Protein AF-A0A964RT82-F1 (afdb_monomer_lite)

Foldseek 3Di:
DADDPVLLVVLLVLLLVVLCVVVVHDSVVSNVLQVPDPLVVCCNVCPPVSVVDDSVVSNVVSCVRVPVDDDPDDDDPPDPDDPDDDDD

Sequence (88 aa):
MYANKVLLQSLYKKIIIEFSRATGKGLEESMDYFYNSTTYDLISNGIGDMHCRGVKYLTDELLLEYGIIEQIGYPTRKGVASQSQALD

Radius of gyration: 15.89 Å; chains: 1; bounding box: 54×30×31 Å

Structure (mmCIF, N/CA/C/O backbone):
data_AF-A0A964RT82-F1
#
_entry.id   AF-A0A964RT82-F1
#
loop_
_atom_site.group_PDB
_atom_site.id
_atom_site.type_symbol
_atom_site.label_atom_id
_atom_site.label_alt_id
_atom_site.label_comp_id
_atom_site.label_asym_id
_atom_site.label_entity_id
_atom_site.label_seq_id
_atom_site.pdbx_PDB_ins_code
_atom_site.Cartn_x
_atom_site.Cartn_y
_atom_site.Cartn_z
_atom_site.occupancy
_atom_site.B_iso_or_equiv
_atom_site.auth_seq_id
_atom_site.auth_comp_id
_atom_site.auth_asym_id
_atom_site.auth_atom_id
_atom_site.pdbx_PDB_model_num
ATOM 1 N N . MET A 1 1 ? 11.481 -3.272 -13.799 1.00 60.53 1 MET A N 1
ATOM 2 C CA . MET A 1 1 ? 12.600 -4.044 -13.194 1.00 60.53 1 MET A CA 1
ATOM 3 C C . MET A 1 1 ? 12.046 -4.900 -12.057 1.00 60.53 1 MET A C 1
ATOM 5 O O . MET A 1 1 ? 11.029 -4.514 -11.498 1.00 60.53 1 MET A O 1
ATOM 9 N N . TYR A 1 2 ? 12.656 -6.042 -11.714 1.00 67.31 2 TYR A N 1
ATOM 10 C CA . TYR A 1 2 ? 12.198 -6.853 -10.572 1.00 67.31 2 TYR A CA 1
ATOM 11 C C . TYR A 1 2 ? 12.951 -6.464 -9.298 1.00 67.31 2 TYR A C 1
ATOM 13 O O . TYR A 1 2 ? 14.179 -6.533 -9.254 1.00 67.31 2 TYR A O 1
ATOM 21 N N . ALA A 1 3 ? 12.217 -6.066 -8.259 1.00 78.62 3 ALA A N 1
ATOM 22 C CA . ALA A 1 3 ? 12.798 -5.746 -6.963 1.00 78.62 3 ALA A CA 1
ATOM 23 C C . ALA A 1 3 ? 13.194 -7.014 -6.190 1.00 78.62 3 ALA A C 1
ATOM 25 O O . ALA A 1 3 ? 12.557 -8.065 -6.287 1.00 78.62 3 ALA A O 1
ATOM 26 N N . ASN A 1 4 ? 14.249 -6.909 -5.380 1.00 89.19 4 ASN A N 1
ATOM 27 C CA . ASN A 1 4 ? 14.663 -7.989 -4.490 1.00 89.19 4 ASN A CA 1
ATOM 28 C C . ASN A 1 4 ? 13.530 -8.316 -3.498 1.00 89.19 4 ASN A C 1
ATOM 30 O O . ASN A 1 4 ? 13.023 -7.425 -2.813 1.00 89.19 4 ASN A O 1
ATOM 34 N N . LYS A 1 5 ? 13.170 -9.601 -3.382 1.00 88.88 5 LYS A N 1
ATOM 35 C CA . LYS A 1 5 ? 12.052 -10.060 -2.542 1.00 88.88 5 LYS A CA 1
ATOM 36 C C . LYS A 1 5 ? 12.174 -9.617 -1.080 1.00 88.88 5 LYS A C 1
ATOM 38 O O . LYS A 1 5 ? 11.176 -9.225 -0.494 1.00 88.88 5 LYS A O 1
ATOM 43 N N . VAL A 1 6 ? 13.375 -9.617 -0.498 1.00 93.50 6 VAL A N 1
ATOM 44 C CA . VAL A 1 6 ? 13.596 -9.176 0.894 1.00 93.50 6 VAL A CA 1
ATOM 45 C C . VAL A 1 6 ? 13.325 -7.677 1.047 1.00 93.50 6 VAL A C 1
ATOM 47 O O . VAL A 1 6 ? 12.722 -7.248 2.031 1.00 93.50 6 VAL A O 1
ATOM 50 N N . LEU A 1 7 ? 13.724 -6.878 0.054 1.00 93.19 7 LEU A N 1
ATOM 51 C CA . LEU A 1 7 ? 13.471 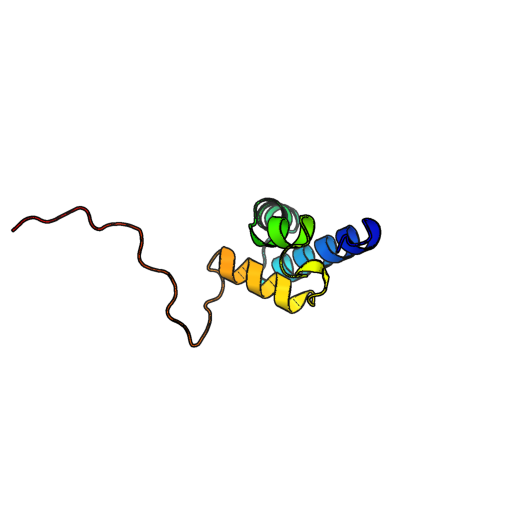-5.437 0.051 1.00 93.19 7 LEU A CA 1
ATOM 52 C C . LEU A 1 7 ? 11.978 -5.133 -0.112 1.00 93.19 7 LEU A C 1
ATOM 54 O O . LEU A 1 7 ? 11.468 -4.272 0.601 1.00 93.19 7 LEU A O 1
ATOM 58 N N . LEU A 1 8 ? 11.271 -5.882 -0.964 1.00 94.50 8 LEU A N 1
ATOM 59 C CA . LEU A 1 8 ? 9.817 -5.773 -1.113 1.00 94.50 8 LEU A CA 1
ATOM 60 C C . LEU A 1 8 ? 9.082 -6.086 0.192 1.00 94.50 8 LEU A C 1
ATOM 62 O O . LEU A 1 8 ? 8.245 -5.301 0.615 1.00 94.50 8 LEU A O 1
ATOM 66 N N . GLN A 1 9 ? 9.439 -7.170 0.883 1.00 95.75 9 GLN A N 1
ATOM 67 C CA . GLN A 1 9 ? 8.799 -7.506 2.162 1.00 95.75 9 GLN A CA 1
ATOM 68 C C . GLN A 1 9 ? 9.037 -6.425 3.231 1.00 95.75 9 GLN A C 1
ATOM 70 O O . GLN A 1 9 ? 8.131 -6.070 3.986 1.00 95.75 9 GLN A O 1
ATOM 75 N N . SER A 1 10 ? 10.243 -5.845 3.269 1.00 96.44 10 SER A N 1
ATOM 76 C CA . SER A 1 10 ? 10.551 -4.708 4.147 1.00 96.44 10 SER A CA 1
ATOM 77 C C . SER A 1 10 ? 9.732 -3.463 3.789 1.00 96.44 10 SER A C 1
ATOM 79 O O . SER A 1 10 ? 9.250 -2.764 4.681 1.00 96.44 10 SER A O 1
ATOM 81 N N . LEU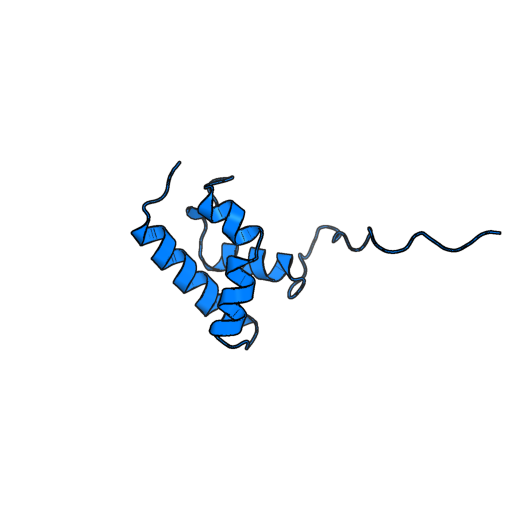 A 1 11 ? 9.540 -3.197 2.495 1.00 97.19 11 LEU A N 1
ATOM 82 C CA . LEU A 1 11 ? 8.710 -2.102 2.001 1.00 97.19 11 LEU A CA 1
ATOM 83 C C . LEU A 1 11 ? 7.240 -2.292 2.400 1.00 97.19 11 LEU A C 1
ATOM 85 O O . LEU A 1 11 ? 6.662 -1.387 2.996 1.00 97.19 11 LEU A O 1
ATOM 89 N N . TYR A 1 12 ? 6.670 -3.474 2.157 1.00 98.00 12 TYR A N 1
ATOM 90 C CA . TYR A 1 12 ? 5.283 -3.812 2.502 1.00 98.00 12 TYR A CA 1
ATOM 91 C C . TYR A 1 12 ? 5.011 -3.609 3.987 1.00 98.00 12 TYR A C 1
ATOM 93 O O . TYR A 1 12 ? 4.085 -2.891 4.361 1.00 98.00 12 TYR A O 1
ATOM 101 N N . LYS A 1 13 ? 5.892 -4.143 4.843 1.00 98.31 13 LYS A N 1
ATOM 102 C CA . LYS A 1 13 ? 5.813 -3.947 6.293 1.00 98.31 13 LYS A CA 1
ATOM 103 C C . LYS A 1 13 ? 5.737 -2.464 6.664 1.00 98.31 13 LYS A C 1
ATOM 105 O O . LYS A 1 13 ? 4.950 -2.089 7.528 1.00 98.31 13 LYS A O 1
ATOM 110 N N . LYS A 1 14 ? 6.571 -1.622 6.047 1.00 98.56 14 LYS A N 1
ATOM 111 C CA . LYS A 1 14 ? 6.600 -0.183 6.344 1.00 98.56 14 LYS A CA 1
ATOM 112 C C . LYS A 1 14 ? 5.316 0.512 5.896 1.00 98.56 14 LYS A C 1
ATOM 114 O O . LYS A 1 14 ? 4.795 1.309 6.664 1.00 98.56 14 LYS A O 1
ATOM 119 N N . ILE A 1 15 ? 4.791 0.181 4.715 1.00 98.62 15 ILE A N 1
ATOM 120 C CA . ILE A 1 15 ? 3.532 0.750 4.208 1.00 98.62 15 ILE A CA 1
ATOM 121 C C . ILE A 1 15 ? 2.372 0.405 5.146 1.00 98.62 15 ILE A C 1
ATOM 123 O O . ILE A 1 15 ? 1.636 1.303 5.538 1.00 98.62 15 ILE A O 1
ATOM 127 N N . ILE A 1 16 ? 2.254 -0.862 5.560 1.00 98.75 16 ILE A N 1
ATOM 128 C CA . ILE A 1 16 ? 1.194 -1.335 6.466 1.00 98.75 16 ILE A CA 1
ATOM 129 C C . ILE A 1 16 ? 1.257 -0.612 7.819 1.00 98.75 16 ILE A C 1
ATOM 131 O O . ILE A 1 16 ? 0.234 -0.160 8.329 1.00 98.75 16 ILE A O 1
ATOM 135 N N . ILE A 1 17 ?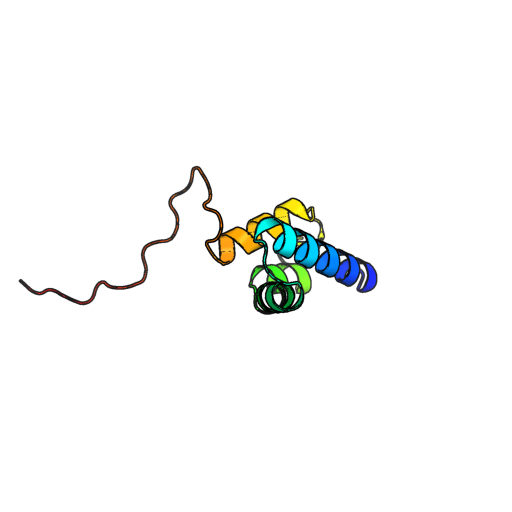 2.455 -0.472 8.399 1.00 98.69 17 ILE A N 1
ATOM 136 C CA . ILE A 1 17 ? 2.640 0.234 9.677 1.00 98.69 17 ILE A CA 1
ATOM 137 C C . ILE A 1 17 ? 2.268 1.714 9.545 1.00 98.69 17 ILE A C 1
ATOM 139 O O . ILE A 1 17 ? 1.577 2.246 10.412 1.00 98.69 17 ILE A O 1
ATOM 143 N N . GLU A 1 18 ? 2.715 2.387 8.484 1.00 98.56 18 GLU A N 1
ATOM 144 C CA . GLU A 1 18 ? 2.392 3.800 8.265 1.00 98.56 18 GLU A CA 1
ATOM 145 C C . GLU A 1 18 ? 0.900 4.009 7.973 1.00 98.56 18 GLU A C 1
ATOM 147 O O . GLU A 1 18 ? 0.306 4.946 8.498 1.00 98.56 18 GLU A O 1
ATOM 152 N N . PHE A 1 19 ? 0.256 3.102 7.236 1.00 98.62 19 PHE A N 1
ATOM 153 C CA . PHE A 1 19 ? -1.189 3.142 7.003 1.00 98.62 19 PHE A CA 1
ATOM 154 C C . PHE A 1 19 ? -1.989 2.958 8.301 1.00 98.62 19 PHE A C 1
ATOM 156 O O . PHE A 1 19 ? -2.903 3.734 8.581 1.00 98.62 19 PHE A O 1
ATOM 163 N N . SER A 1 20 ? -1.608 1.987 9.138 1.00 98.62 20 SER A N 1
ATOM 164 C CA . SER A 1 20 ? -2.203 1.778 10.466 1.00 98.62 20 SER A CA 1
ATOM 165 C C . SER A 1 20 ? -2.090 3.035 11.333 1.00 98.62 20 SER A C 1
ATOM 167 O O . SER A 1 20 ? -3.070 3.466 11.939 1.00 98.62 20 SER A O 1
ATOM 169 N N . ARG A 1 21 ? -0.922 3.691 11.330 1.00 98.31 21 ARG A N 1
ATOM 170 C CA . ARG A 1 21 ? -0.700 4.955 12.051 1.00 98.31 21 ARG A CA 1
ATOM 171 C C . ARG A 1 21 ? -1.549 6.101 11.510 1.00 98.31 21 ARG A C 1
ATOM 173 O O . ARG A 1 21 ? -2.118 6.842 12.302 1.00 98.31 21 ARG A O 1
ATOM 180 N N . ALA A 1 22 ? -1.631 6.247 10.189 1.00 97.19 22 ALA A N 1
ATOM 181 C CA . ALA A 1 22 ? -2.370 7.332 9.546 1.00 97.19 22 ALA A CA 1
ATOM 182 C C . ALA A 1 22 ? -3.888 7.222 9.758 1.00 97.19 22 ALA A C 1
ATOM 184 O O . ALA A 1 22 ? -4.571 8.235 9.871 1.00 97.19 22 ALA A O 1
ATOM 185 N N . THR A 1 23 ? -4.414 5.998 9.824 1.00 97.38 23 THR A N 1
ATOM 186 C CA . THR A 1 23 ? -5.859 5.728 9.915 1.00 97.38 23 THR A CA 1
ATOM 187 C C . THR A 1 23 ? -6.347 5.423 11.331 1.00 97.38 23 THR A C 1
ATOM 189 O O . THR A 1 23 ? -7.552 5.442 11.575 1.00 97.38 23 THR A O 1
ATOM 192 N N . GLY A 1 24 ? -5.440 5.098 12.257 1.00 97.94 24 GLY A N 1
ATOM 193 C CA . GLY A 1 24 ? -5.775 4.568 13.581 1.00 97.94 24 GLY A CA 1
ATOM 194 C C . GLY A 1 24 ? -6.281 3.119 13.567 1.00 97.94 24 GLY A C 1
ATOM 195 O O . GLY A 1 24 ? -6.717 2.621 14.604 1.00 97.94 24 GLY A O 1
ATOM 196 N N . LYS A 1 25 ? -6.242 2.438 12.413 1.00 97.25 25 LYS A N 1
ATOM 197 C CA . LYS A 1 25 ? -6.698 1.051 12.251 1.00 97.25 25 LYS A CA 1
ATOM 198 C C . LYS A 1 25 ? -5.702 0.055 12.825 1.00 97.25 25 LYS A C 1
ATOM 200 O O . LYS A 1 25 ? -4.498 0.314 12.885 1.00 97.25 25 LYS A O 1
ATOM 205 N N . GLY A 1 26 ? -6.199 -1.122 13.201 1.00 98.25 26 GLY A N 1
ATOM 206 C CA . GLY A 1 26 ? -5.353 -2.230 13.643 1.00 98.25 26 GLY A CA 1
ATOM 207 C C . GLY A 1 26 ? -4.390 -2.696 12.545 1.00 98.25 26 GLY A C 1
ATOM 208 O O . GLY A 1 26 ? -4.624 -2.466 11.357 1.00 98.25 26 GLY A O 1
ATOM 209 N N . LEU A 1 27 ? -3.301 -3.370 12.934 1.00 98.25 27 LEU A N 1
ATOM 210 C CA . LEU A 1 27 ? -2.338 -3.907 11.966 1.00 98.25 27 LEU A CA 1
ATOM 211 C C . LEU A 1 27 ? -2.975 -4.951 11.048 1.00 98.25 27 LEU A C 1
ATOM 213 O O . LEU A 1 27 ? -2.738 -4.892 9.852 1.00 98.25 27 LEU A O 1
ATOM 217 N N . GLU A 1 28 ? -3.787 -5.859 11.591 1.00 98.19 28 GLU A N 1
ATOM 218 C CA . GLU A 1 28 ? -4.477 -6.896 10.812 1.00 98.19 28 GLU A CA 1
ATOM 219 C C . GLU A 1 28 ? -5.396 -6.281 9.755 1.00 98.19 28 GLU A C 1
ATOM 221 O O . GLU A 1 28 ? -5.217 -6.529 8.568 1.00 98.19 28 GLU A O 1
ATOM 226 N N . GLU A 1 29 ? -6.260 -5.352 10.169 1.00 98.31 29 GLU A N 1
ATOM 227 C CA . GLU A 1 29 ? -7.110 -4.595 9.249 1.00 98.31 29 GLU A CA 1
ATOM 228 C C . GLU A 1 29 ? -6.270 -3.865 8.184 1.00 98.31 29 GLU A C 1
ATOM 230 O O . GLU A 1 29 ? -6.573 -3.914 6.997 1.00 98.31 29 GLU A O 1
ATOM 235 N N . SER A 1 30 ? -5.159 -3.235 8.575 1.00 98.56 30 SER A N 1
ATOM 236 C CA . SER A 1 30 ? -4.265 -2.533 7.642 1.00 98.56 30 SER A CA 1
ATOM 237 C C . SER A 1 30 ? -3.567 -3.469 6.648 1.00 98.56 30 SER A C 1
ATOM 239 O O . SER A 1 30 ? -3.281 -3.055 5.523 1.00 98.56 30 SER A O 1
ATOM 241 N N . MET A 1 31 ? -3.281 -4.718 7.035 1.00 98.38 31 MET A N 1
ATOM 242 C CA . MET A 1 31 ? -2.777 -5.733 6.106 1.00 98.38 31 MET A CA 1
ATOM 243 C C . MET A 1 31 ? -3.832 -6.080 5.063 1.00 98.38 31 MET A C 1
ATOM 245 O O . MET A 1 31 ? -3.487 -6.171 3.887 1.00 98.38 31 MET A O 1
ATOM 249 N N . ASP A 1 32 ? -5.090 -6.234 5.476 1.00 98.44 32 ASP A N 1
ATOM 250 C CA . ASP A 1 32 ? -6.186 -6.547 4.561 1.00 98.44 32 ASP A CA 1
ATOM 251 C C . ASP A 1 32 ? -6.391 -5.425 3.541 1.00 98.44 32 ASP A C 1
ATOM 253 O O . ASP A 1 32 ? -6.502 -5.706 2.348 1.00 98.44 32 ASP A O 1
ATOM 257 N N . TYR A 1 33 ? -6.352 -4.158 3.972 1.00 98.50 33 TYR A N 1
ATOM 258 C CA . TYR A 1 33 ? -6.355 -3.017 3.047 1.00 98.50 33 TYR A CA 1
ATOM 259 C C . TYR A 1 33 ? -5.173 -3.080 2.077 1.00 98.50 33 TYR A C 1
ATOM 261 O O . TYR A 1 33 ? -5.345 -2.912 0.877 1.00 98.50 33 TYR A O 1
ATOM 269 N N . PHE A 1 34 ? -3.960 -3.336 2.570 1.00 98.62 34 PHE A N 1
ATOM 270 C CA . PHE A 1 34 ? -2.783 -3.348 1.708 1.00 98.62 34 PHE A CA 1
ATOM 271 C C . PHE A 1 34 ? -2.811 -4.490 0.683 1.00 98.62 34 PHE A C 1
ATOM 273 O O . PHE A 1 34 ? -2.638 -4.236 -0.504 1.00 98.62 34 PHE A O 1
ATOM 280 N N . TYR A 1 35 ? -3.040 -5.737 1.094 1.00 98.31 35 TYR A N 1
ATOM 281 C CA . TYR A 1 35 ? -2.955 -6.889 0.186 1.00 98.31 35 TYR A CA 1
ATOM 282 C C . TYR A 1 35 ? -4.125 -7.005 -0.797 1.00 98.31 35 TYR A C 1
ATOM 284 O O . TYR A 1 35 ? -3.985 -7.699 -1.799 1.00 98.31 35 TYR A O 1
ATOM 292 N N . ASN A 1 36 ? -5.240 -6.311 -0.549 1.00 98.25 36 ASN A N 1
ATOM 293 C CA . ASN A 1 36 ? -6.367 -6.222 -1.483 1.00 98.25 36 ASN A CA 1
ATOM 294 C C . ASN A 1 36 ? -6.361 -4.923 -2.312 1.00 98.25 36 ASN A C 1
ATOM 296 O O . ASN A 1 36 ? -7.373 -4.591 -2.928 1.00 98.25 36 ASN A O 1
ATOM 300 N N . SER A 1 37 ? -5.248 -4.183 -2.312 1.00 98.06 37 SER A N 1
ATOM 301 C CA . SER A 1 37 ? -5.130 -2.903 -3.012 1.00 98.06 37 SER A CA 1
ATOM 302 C C . SER A 1 37 ? -4.498 -3.026 -4.398 1.00 98.06 37 SER A C 1
ATOM 304 O O . SER A 1 37 ? -3.535 -3.761 -4.625 1.00 98.06 37 SER A O 1
ATOM 306 N N . THR A 1 38 ? -4.960 -2.175 -5.304 1.00 97.81 38 THR A N 1
ATOM 307 C CA . THR A 1 38 ? -4.311 -1.836 -6.572 1.00 97.81 38 THR A CA 1
ATOM 308 C C . THR A 1 38 ? -2.888 -1.344 -6.323 1.00 97.81 38 THR A C 1
ATOM 310 O O . THR A 1 38 ? -1.969 -1.669 -7.072 1.00 97.81 38 THR A O 1
ATOM 313 N N . THR A 1 39 ? -2.673 -0.587 -5.244 1.00 97.25 39 THR A N 1
ATOM 314 C CA . THR A 1 39 ? -1.342 -0.128 -4.834 1.00 97.25 39 THR A CA 1
ATOM 315 C C . THR A 1 39 ? -0.369 -1.301 -4.646 1.00 97.25 39 THR A C 1
ATOM 317 O O . THR A 1 39 ? 0.751 -1.260 -5.162 1.00 97.25 39 THR A O 1
ATOM 320 N N . TYR A 1 40 ? -0.787 -2.378 -3.973 1.00 97.81 40 TYR A N 1
ATOM 321 C CA . TYR A 1 40 ? 0.010 -3.600 -3.833 1.00 97.81 40 TYR A CA 1
ATOM 322 C C . TYR A 1 40 ? 0.270 -4.280 -5.178 1.00 97.81 40 TYR A C 1
ATOM 324 O O . TYR A 1 40 ? 1.414 -4.654 -5.450 1.00 97.81 40 TYR A O 1
ATOM 332 N N . ASP A 1 41 ? -0.739 -4.396 -6.040 1.00 96.88 41 ASP A N 1
ATOM 333 C CA . ASP A 1 41 ? -0.584 -4.995 -7.369 1.00 96.88 41 ASP A CA 1
ATOM 334 C C . ASP A 1 41 ? 0.433 -4.232 -8.225 1.00 96.88 41 ASP A C 1
ATOM 336 O O . ASP A 1 41 ? 1.273 -4.836 -8.895 1.00 96.88 41 ASP A O 1
ATOM 340 N N . LEU A 1 42 ? 0.425 -2.898 -8.169 1.00 96.12 42 LEU A N 1
ATOM 341 C CA . LEU A 1 42 ? 1.385 -2.068 -8.895 1.00 96.12 42 LEU A CA 1
ATOM 342 C C . LEU A 1 42 ? 2.812 -2.249 -8.363 1.00 96.12 42 LEU A C 1
ATOM 344 O O . LEU A 1 42 ? 3.754 -2.387 -9.150 1.00 96.12 42 LEU A O 1
ATOM 348 N N . ILE A 1 43 ? 2.987 -2.275 -7.037 1.00 96.31 43 ILE A N 1
ATOM 349 C CA . ILE A 1 43 ? 4.305 -2.469 -6.420 1.00 96.31 43 ILE A CA 1
ATOM 350 C C . ILE A 1 43 ? 4.835 -3.876 -6.727 1.00 96.31 43 ILE A C 1
ATOM 352 O O . ILE A 1 43 ? 5.983 -4.015 -7.159 1.00 96.31 43 ILE A O 1
ATOM 356 N N . SER A 1 44 ? 4.011 -4.907 -6.522 1.00 94.75 44 SER A N 1
ATOM 357 C CA . SER A 1 44 ? 4.397 -6.318 -6.631 1.00 94.75 44 SER A CA 1
ATOM 358 C C . SER A 1 44 ? 4.715 -6.734 -8.067 1.00 94.75 44 SER A C 1
ATOM 360 O O . SER A 1 44 ? 5.695 -7.449 -8.288 1.00 94.75 44 SER A O 1
ATOM 362 N N . ASN A 1 45 ? 3.970 -6.212 -9.045 1.00 93.94 45 ASN A N 1
ATOM 363 C CA . ASN A 1 45 ? 4.233 -6.428 -10.468 1.00 93.94 45 ASN A CA 1
ATOM 364 C C . ASN A 1 45 ? 5.301 -5.476 -11.038 1.00 93.94 45 ASN A C 1
ATOM 366 O O . ASN A 1 45 ? 5.662 -5.574 -12.210 1.00 93.94 45 ASN A O 1
ATOM 370 N N . GLY A 1 46 ? 5.827 -4.553 -10.225 1.00 91.44 46 GLY A N 1
ATOM 371 C CA . GLY A 1 46 ? 6.861 -3.605 -10.635 1.00 91.44 46 GLY A CA 1
ATOM 372 C C . GLY A 1 46 ? 6.406 -2.613 -11.708 1.00 91.44 46 GLY A C 1
ATOM 373 O O . GLY A 1 46 ? 7.229 -2.145 -12.495 1.00 91.44 46 GLY A O 1
ATOM 374 N N . ILE A 1 47 ? 5.110 -2.298 -11.745 1.00 93.25 47 ILE A N 1
ATOM 375 C CA . ILE A 1 47 ? 4.512 -1.369 -12.706 1.00 93.25 47 ILE A CA 1
ATOM 376 C C . ILE A 1 47 ? 4.908 0.061 -12.321 1.00 93.25 47 ILE A C 1
ATOM 378 O O . ILE A 1 47 ? 4.846 0.435 -11.151 1.00 93.25 47 ILE A O 1
ATOM 382 N N . GLY A 1 48 ? 5.354 0.860 -13.296 1.00 90.38 48 GLY A N 1
ATOM 383 C CA . GLY A 1 48 ? 5.702 2.276 -13.095 1.00 90.38 48 GLY A CA 1
ATOM 384 C C . GLY A 1 48 ? 6.846 2.537 -12.105 1.00 90.38 48 GLY A C 1
ATOM 385 O O . GLY A 1 48 ? 6.972 3.651 -11.598 1.00 90.38 48 GLY A O 1
ATOM 386 N N . ASP A 1 49 ? 7.645 1.509 -11.795 1.00 92.94 49 ASP A N 1
ATOM 387 C CA . ASP A 1 49 ? 8.674 1.527 -10.751 1.00 92.94 49 ASP A CA 1
ATOM 388 C C . ASP A 1 49 ? 8.130 1.986 -9.384 1.00 92.94 49 ASP A C 1
ATOM 390 O O . ASP A 1 49 ? 8.803 2.675 -8.611 1.00 92.94 49 ASP A O 1
ATOM 394 N N . MET A 1 50 ? 6.897 1.576 -9.059 1.00 94.00 50 MET A N 1
ATOM 395 C CA . MET A 1 50 ? 6.250 1.900 -7.782 1.00 94.00 50 MET A CA 1
ATOM 396 C C . MET A 1 50 ? 7.044 1.378 -6.579 1.00 94.00 50 MET A C 1
ATOM 398 O O . MET A 1 50 ? 7.143 2.055 -5.562 1.00 94.00 50 MET A O 1
ATOM 402 N N . HIS A 1 51 ? 7.724 0.237 -6.711 1.00 92.69 51 HIS A N 1
ATOM 403 C CA . HIS A 1 51 ? 8.617 -0.293 -5.673 1.00 92.69 51 HIS A CA 1
ATOM 404 C C . HIS A 1 51 ? 9.852 0.582 -5.387 1.00 92.69 51 HIS A C 1
ATOM 406 O O . HIS A 1 51 ? 10.496 0.394 -4.357 1.00 92.69 51 HIS A O 1
ATOM 412 N N . CYS A 1 52 ? 10.193 1.526 -6.272 1.00 93.12 52 CYS A N 1
ATOM 413 C CA . CYS A 1 52 ? 11.266 2.501 -6.061 1.00 93.12 52 CYS A CA 1
ATOM 414 C C . CYS A 1 52 ? 10.779 3.774 -5.352 1.00 93.12 52 CYS A C 1
ATOM 416 O O . CYS A 1 52 ? 11.592 4.630 -5.000 1.00 93.12 52 CYS A O 1
ATOM 418 N N . ARG A 1 53 ? 9.463 3.942 -5.165 1.00 95.62 53 ARG A N 1
ATOM 419 C CA . ARG A 1 53 ? 8.896 5.113 -4.492 1.00 95.62 53 ARG A CA 1
ATOM 420 C C . ARG A 1 53 ? 9.037 5.005 -2.972 1.00 95.62 53 ARG A C 1
ATOM 422 O O . ARG A 1 53 ? 9.188 3.928 -2.400 1.00 95.62 53 ARG A O 1
ATOM 429 N N . GLY A 1 54 ? 9.003 6.159 -2.306 1.00 95.25 54 GLY A N 1
ATOM 430 C CA . GLY A 1 54 ? 9.101 6.236 -0.850 1.00 95.25 54 GLY A CA 1
ATOM 431 C C . GLY A 1 54 ? 7.856 5.691 -0.149 1.00 95.25 54 GLY A C 1
ATOM 432 O O . GLY A 1 54 ? 6.750 5.796 -0.674 1.00 95.25 54 GLY A O 1
ATOM 433 N N . VAL A 1 55 ? 8.033 5.182 1.076 1.00 97.75 55 VAL A N 1
ATOM 434 C CA . VAL A 1 55 ? 6.941 4.620 1.897 1.00 97.75 55 VAL A CA 1
ATOM 435 C C . VAL A 1 55 ? 5.781 5.602 2.023 1.00 97.75 55 VAL A C 1
ATOM 437 O O . VAL A 1 55 ? 4.655 5.222 1.745 1.00 97.75 55 VAL A O 1
ATOM 440 N N . LYS A 1 56 ? 6.059 6.870 2.363 1.00 97.00 56 LYS A N 1
ATOM 441 C CA . LYS A 1 56 ? 5.015 7.890 2.525 1.00 97.00 56 LYS A CA 1
ATOM 442 C C . LYS A 1 56 ? 4.158 8.034 1.264 1.00 97.00 56 LYS A C 1
ATOM 444 O O . LYS A 1 56 ? 2.943 8.031 1.364 1.00 97.00 56 LYS A O 1
ATOM 449 N N . TYR A 1 57 ? 4.793 8.126 0.096 1.00 96.56 57 TYR A N 1
ATOM 450 C CA . TYR A 1 57 ? 4.083 8.251 -1.176 1.00 96.56 57 TYR A CA 1
ATOM 451 C C . TYR A 1 57 ? 3.171 7.044 -1.422 1.00 96.56 57 TYR A C 1
ATOM 453 O O . TYR A 1 57 ? 2.003 7.210 -1.733 1.00 96.56 57 TYR A O 1
ATOM 461 N N . LEU A 1 58 ? 3.680 5.828 -1.213 1.00 97.69 58 LEU A N 1
ATOM 462 C CA . LEU A 1 58 ? 2.899 4.604 -1.409 1.00 97.69 58 LEU A CA 1
ATOM 463 C C . LEU A 1 58 ? 1.757 4.464 -0.393 1.00 97.69 58 LEU A C 1
ATOM 465 O O . LEU A 1 58 ? 0.690 3.968 -0.733 1.00 97.69 58 LEU A O 1
ATOM 469 N N . THR A 1 59 ? 1.960 4.924 0.841 1.00 98.12 59 THR A N 1
ATOM 470 C CA . THR A 1 59 ? 0.891 5.011 1.839 1.00 98.12 59 THR A CA 1
ATOM 471 C C . THR A 1 59 ? -0.158 6.050 1.440 1.00 98.12 59 THR A C 1
ATOM 473 O O . THR A 1 59 ? -1.342 5.771 1.587 1.00 98.12 59 THR A O 1
ATOM 476 N N . ASP A 1 60 ? 0.240 7.209 0.907 1.00 96.44 60 ASP A N 1
ATOM 477 C CA . ASP A 1 60 ? -0.697 8.224 0.410 1.00 96.44 60 ASP A CA 1
ATOM 478 C C . ASP A 1 60 ? -1.536 7.673 -0.765 1.00 96.44 60 ASP A C 1
ATOM 480 O O . ASP A 1 60 ? -2.748 7.860 -0.776 1.00 96.44 60 ASP A O 1
ATOM 484 N N . GLU A 1 61 ? -0.933 6.937 -1.709 1.00 96.56 61 GLU A N 1
ATOM 485 C CA . GLU A 1 61 ? -1.660 6.259 -2.803 1.00 96.56 61 GLU A CA 1
ATOM 486 C C . GLU A 1 61 ? -2.684 5.246 -2.270 1.00 96.56 61 GLU A C 1
ATOM 488 O O . GLU A 1 61 ? -3.832 5.235 -2.708 1.00 96.56 61 GLU A O 1
ATOM 493 N N . LEU A 1 62 ? -2.314 4.461 -1.254 1.00 97.69 62 LEU A N 1
ATOM 494 C CA . LEU A 1 62 ? -3.232 3.529 -0.598 1.00 97.69 62 LEU A CA 1
ATOM 495 C C . LEU A 1 62 ? -4.383 4.258 0.122 1.00 97.69 62 LEU A C 1
ATOM 497 O O . LEU A 1 62 ? -5.534 3.833 0.061 1.00 97.69 62 LEU A O 1
ATOM 501 N N . LEU A 1 63 ? -4.094 5.371 0.802 1.00 96.81 63 LEU A N 1
ATOM 502 C CA . LEU A 1 63 ? -5.114 6.202 1.451 1.00 96.81 63 LEU A CA 1
ATOM 503 C C . LEU A 1 63 ? -6.074 6.821 0.425 1.00 96.81 63 LEU A C 1
ATOM 505 O O . LEU A 1 63 ? -7.272 6.915 0.691 1.00 96.81 63 LEU A O 1
ATOM 509 N N . LEU A 1 64 ? -5.558 7.231 -0.736 1.00 95.19 64 LEU A N 1
ATOM 510 C CA . LEU A 1 64 ? -6.352 7.749 -1.850 1.00 95.19 64 LEU A CA 1
ATOM 511 C C . LEU A 1 64 ? -7.241 6.672 -2.465 1.00 95.19 64 LEU A C 1
ATOM 513 O O . LEU A 1 64 ? -8.416 6.925 -2.720 1.00 95.19 64 LEU A O 1
ATOM 517 N N . GLU A 1 65 ? -6.698 5.474 -2.670 1.00 96.12 65 GLU A N 1
ATOM 518 C CA . GLU A 1 65 ? -7.416 4.333 -3.235 1.00 96.12 65 GLU A CA 1
ATOM 519 C C . GLU A 1 65 ? -8.686 4.002 -2.439 1.00 96.12 65 GLU A C 1
ATOM 521 O O . GLU A 1 65 ? -9.752 3.800 -3.020 1.00 96.12 65 GLU A O 1
ATOM 526 N N . TYR A 1 66 ? -8.595 4.034 -1.108 1.00 96.12 66 TYR A N 1
ATOM 527 C CA . TYR A 1 66 ? -9.730 3.790 -0.214 1.00 96.12 66 TYR A CA 1
ATOM 528 C C . TYR A 1 66 ? -10.520 5.054 0.162 1.00 96.12 66 TYR A C 1
ATOM 530 O O . TYR A 1 66 ? -11.413 4.992 1.006 1.00 96.12 66 TYR A O 1
ATOM 538 N N . GLY A 1 67 ? -10.217 6.205 -0.451 1.00 94.12 67 GLY A N 1
ATOM 539 C CA . GLY A 1 67 ? -10.942 7.460 -0.232 1.00 94.12 67 GLY A CA 1
ATOM 540 C C . GLY A 1 67 ? -10.825 8.022 1.189 1.00 94.12 67 GLY A C 1
ATOM 541 O O . GLY A 1 67 ? -11.717 8.740 1.636 1.00 94.12 67 GLY A O 1
ATOM 542 N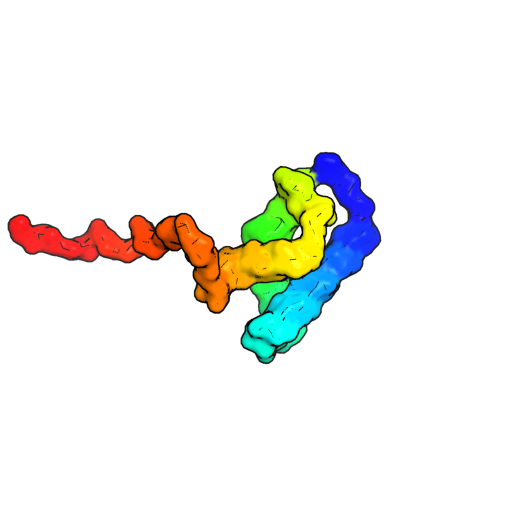 N . ILE A 1 68 ? -9.752 7.682 1.908 1.00 93.50 68 ILE A N 1
ATOM 543 C CA . ILE A 1 68 ? -9.475 8.173 3.267 1.00 93.50 68 ILE A CA 1
ATOM 544 C C . ILE A 1 68 ? -8.933 9.603 3.219 1.00 93.50 68 ILE A C 1
ATOM 546 O O . ILE A 1 68 ? -9.234 10.416 4.092 1.00 93.50 68 ILE A O 1
ATOM 550 N N . ILE A 1 69 ? -8.142 9.910 2.190 1.00 89.19 69 ILE A N 1
ATOM 551 C CA . ILE A 1 69 ? -7.701 11.269 1.872 1.00 89.19 69 ILE A CA 1
ATOM 552 C C . ILE A 1 69 ? -8.170 11.640 0.465 1.00 89.19 69 ILE A C 1
ATOM 554 O O . ILE A 1 69 ? -8.460 10.771 -0.355 1.00 89.19 69 ILE A O 1
ATOM 558 N N . GLU A 1 70 ? -8.235 12.937 0.179 1.00 83.88 70 GLU A N 1
ATOM 559 C CA . GLU A 1 70 ? -8.570 13.459 -1.147 1.00 83.88 70 GLU A CA 1
ATOM 560 C C . GLU A 1 70 ? -7.343 14.151 -1.758 1.00 83.88 70 GLU A C 1
ATOM 562 O O . GLU A 1 70 ? -6.589 14.839 -1.066 1.00 83.88 70 GLU A O 1
ATOM 567 N N . GLN A 1 71 ? -7.134 13.988 -3.068 1.00 70.81 71 GLN A N 1
ATOM 568 C CA . GLN A 1 71 ? -6.133 14.773 -3.790 1.00 70.81 71 GLN A CA 1
ATOM 569 C C . GLN A 1 71 ? -6.621 16.216 -3.940 1.00 70.81 71 GLN A C 1
ATOM 571 O O . GLN A 1 71 ? -7.662 16.481 -4.539 1.00 70.81 71 GLN A O 1
ATOM 576 N N . ILE A 1 72 ? -5.834 17.169 -3.443 1.00 63.97 72 ILE A N 1
ATOM 577 C CA . ILE A 1 72 ? -6.073 18.594 -3.675 1.00 63.97 72 ILE A CA 1
ATOM 578 C C . ILE A 1 72 ? -5.587 18.930 -5.093 1.00 63.97 72 ILE A C 1
ATOM 580 O O . ILE A 1 72 ? -4.396 18.817 -5.377 1.00 63.97 72 ILE A O 1
ATOM 584 N N . GLY A 1 73 ? -6.490 19.368 -5.977 1.00 65.56 73 GLY A N 1
ATOM 585 C CA . GLY A 1 73 ? -6.125 20.014 -7.250 1.00 65.56 73 GLY A CA 1
ATOM 586 C C . GLY A 1 73 ? -6.471 19.277 -8.549 1.00 65.56 73 GLY A C 1
ATOM 587 O O . GLY A 1 73 ? -6.298 19.869 -9.610 1.00 65.56 73 GLY A O 1
ATOM 588 N N . TYR A 1 74 ? -7.012 18.056 -8.502 1.00 48.34 74 TYR A N 1
ATOM 589 C CA . TYR A 1 74 ? -7.627 17.398 -9.666 1.00 48.34 74 TYR A CA 1
ATOM 590 C C . TYR A 1 74 ? -8.973 16.777 -9.264 1.00 48.34 74 TYR A C 1
ATOM 592 O O . TYR A 1 74 ? -9.057 16.180 -8.192 1.00 48.34 74 TYR A O 1
ATOM 600 N N . PRO A 1 75 ? -10.040 16.928 -10.074 1.00 53.12 75 PRO A N 1
ATOM 601 C CA . PRO A 1 75 ? -11.373 16.462 -9.708 1.00 53.12 75 PRO A CA 1
ATOM 602 C C . PRO A 1 75 ? -11.376 14.941 -9.509 1.00 53.12 75 PRO A C 1
ATOM 604 O O . PRO A 1 75 ? -11.025 14.174 -10.405 1.00 53.12 75 PRO A O 1
ATOM 607 N N . THR A 1 76 ? -11.771 14.508 -8.314 1.00 57.12 76 THR A N 1
ATOM 608 C CA . THR A 1 76 ? -11.936 13.101 -7.943 1.00 57.12 76 THR A CA 1
ATOM 609 C C . THR A 1 76 ? -12.995 12.429 -8.824 1.00 57.12 76 THR A C 1
ATOM 611 O O . THR A 1 76 ? -14.019 13.031 -9.149 1.00 57.12 76 THR A O 1
ATOM 614 N N . ARG A 1 77 ? -12.802 11.143 -9.169 1.00 51.59 77 ARG A N 1
ATOM 615 C CA . ARG A 1 77 ? -13.822 10.287 -9.816 1.00 51.59 77 ARG A CA 1
ATOM 616 C C . ARG A 1 77 ? -15.001 9.978 -8.868 1.00 51.59 77 ARG A C 1
ATOM 618 O O . ARG A 1 77 ? -15.373 8.824 -8.694 1.00 51.59 77 ARG A O 1
ATOM 625 N N . LYS A 1 78 ? -15.643 10.968 -8.250 1.00 45.53 78 LYS A N 1
ATOM 626 C CA . LYS A 1 78 ? -17.019 10.784 -7.762 1.00 45.53 78 LYS A CA 1
ATOM 627 C C . LYS A 1 78 ? -17.944 10.998 -8.959 1.00 45.53 78 LYS A C 1
ATOM 629 O O . LYS A 1 78 ? -18.412 12.102 -9.193 1.00 45.53 78 LYS A O 1
ATOM 634 N N . GLY A 1 79 ? -18.123 9.958 -9.778 1.00 40.41 79 GLY A N 1
ATOM 635 C CA . GLY A 1 79 ? -18.892 10.092 -11.018 1.00 40.41 79 GLY A CA 1
ATOM 636 C C . GLY A 1 79 ? -19.206 8.822 -11.806 1.00 40.41 79 GLY A C 1
ATOM 637 O O . GLY A 1 79 ? -19.486 8.938 -12.992 1.00 40.41 79 GLY A O 1
ATOM 638 N N . VAL A 1 80 ? -19.181 7.624 -11.207 1.00 44.75 80 VAL A N 1
ATOM 639 C CA . VAL A 1 80 ? -19.787 6.432 -11.840 1.00 44.75 80 VAL A CA 1
ATOM 640 C C . VAL A 1 80 ? -20.540 5.599 -10.798 1.00 44.75 80 VAL A C 1
ATOM 642 O O . VAL A 1 80 ? -20.189 4.462 -10.512 1.00 44.75 80 VAL A O 1
ATOM 645 N N . ALA A 1 81 ? -21.572 6.179 -10.189 1.00 44.66 81 ALA A N 1
ATOM 646 C CA . ALA A 1 81 ? -22.642 5.416 -9.548 1.00 44.66 81 ALA A CA 1
ATOM 647 C C . ALA A 1 81 ? -23.911 6.280 -9.511 1.00 44.66 81 ALA A C 1
ATOM 649 O O . ALA A 1 81 ? -23.909 7.348 -8.907 1.00 44.66 81 ALA A O 1
ATOM 650 N N . SER A 1 82 ? -24.977 5.794 -10.158 1.00 42.44 82 SER A N 1
ATOM 651 C CA . SER A 1 82 ? -26.340 6.352 -10.270 1.00 42.44 82 SER A CA 1
ATOM 652 C C . SER A 1 82 ? -26.573 7.505 -11.268 1.00 42.44 82 SER A C 1
ATOM 654 O O . SER A 1 82 ? -26.851 8.638 -10.905 1.00 42.44 82 SER A O 1
ATOM 656 N N . GLN A 1 83 ? -26.579 7.181 -12.565 1.00 39.88 83 GLN A N 1
ATOM 657 C CA . GLN A 1 83 ? -27.569 7.763 -13.486 1.00 39.88 83 GLN A CA 1
ATOM 658 C C . GLN A 1 83 ? -28.500 6.643 -13.960 1.00 39.88 83 GLN A C 1
ATOM 660 O O . GLN A 1 83 ? -28.405 6.130 -15.069 1.00 39.88 83 GLN A O 1
ATOM 665 N N . SER A 1 84 ? -29.379 6.217 -13.061 1.00 46.69 84 SER A N 1
ATOM 666 C CA . SER A 1 84 ? -30.623 5.535 -13.405 1.00 46.69 84 SER A CA 1
ATOM 667 C C . SER A 1 84 ? -31.698 6.167 -12.527 1.00 46.69 84 SER A C 1
ATOM 669 O O . SER A 1 84 ? -31.519 6.139 -11.312 1.00 46.69 84 SER A O 1
ATOM 671 N N . GLN A 1 85 ? -32.775 6.675 -13.146 1.00 46.47 85 GLN A N 1
ATOM 672 C CA . GLN A 1 85 ? -33.831 7.582 -12.629 1.00 46.47 85 GLN A CA 1
ATOM 673 C C . GLN A 1 85 ? -33.484 9.062 -12.901 1.00 46.47 85 GLN A C 1
ATOM 675 O O . GLN A 1 85 ? -32.442 9.521 -12.456 1.00 46.47 85 GLN A O 1
ATOM 680 N N . ALA A 1 86 ? -34.235 9.871 -13.657 1.00 36.72 86 ALA A N 1
ATOM 681 C CA . ALA A 1 86 ? -35.606 9.845 -14.199 1.00 36.72 86 ALA A CA 1
ATOM 682 C C . ALA A 1 86 ? -35.573 10.532 -15.599 1.00 36.72 86 ALA A C 1
ATOM 684 O O . ALA A 1 86 ? -34.704 11.371 -15.815 1.00 36.72 86 ALA A O 1
ATOM 685 N N . LEU A 1 87 ? -36.275 10.120 -16.665 1.00 40.75 87 LEU A N 1
ATOM 686 C CA . LEU A 1 87 ? -37.727 10.168 -16.920 1.00 40.75 87 LEU A CA 1
ATOM 687 C C . LEU A 1 87 ? -38.408 11.463 -16.446 1.00 40.75 87 LEU A C 1
ATOM 689 O O . LEU A 1 87 ? -38.966 11.485 -15.355 1.00 40.75 87 LEU A O 1
ATOM 693 N N . ASP A 1 88 ? -38.339 12.497 -17.290 1.00 39.38 88 ASP A N 1
ATOM 694 C CA . ASP A 1 88 ? -39.480 13.299 -17.774 1.00 39.38 88 ASP A CA 1
ATOM 695 C C . ASP A 1 88 ? -39.110 13.962 -19.116 1.00 39.38 88 ASP A C 1
ATOM 697 O O . ASP A 1 88 ? -37.983 14.506 -19.214 1.00 39.38 88 ASP A O 1
#

pLDDT: mean 85.46, std 19.93, range [36.72, 98.75]

Organism: NCBI:txid225345

Secondary structure (DSSP, 8-state):
-PPPHHHHHHHHHHHHHHHHHHH---HHHHHHHHHTSHHHHHHHTTGGGGGGS-HHHHHHHHHHHTTSS--TTS-----SS-------

=== Feature glossary ===
The features interleaved in this record are:

— What the protein is —

Sequence gives the chain of amino acids in standard one-letter code (A=alanine, C=cysteine, …, Y=tyrosine), read N→C. It is the only feature that is directly encoded by the gene; all structural features are derived from the folded form of this sequence.

Database cross-references. Inte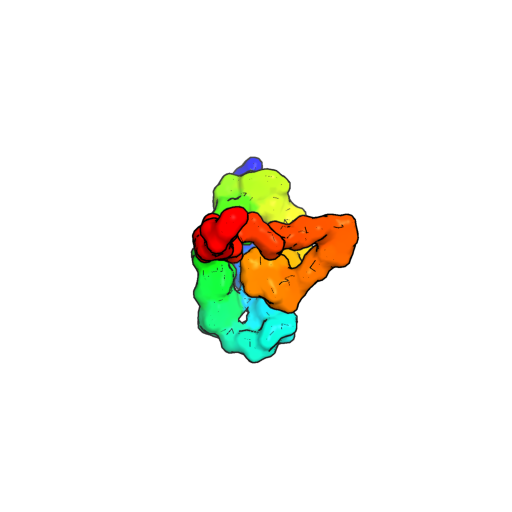rPro integrates a dozen domain/family signature databases into unified entries with residue-range hits. GO terms attach function/process/location labels with evidence codes. CATH codes position the fold in a four-level structural taxonomy. Organism is the NCBI-taxonomy species name.

— Where its atoms are —

Atomic coordinates in PDBx/mmCIF format — the same representation the Protein Data Bank distributes. Each line of the _atom_site loop places one backbone atom in Cartesian space (units: ångströms, origin: arbitrary).

The six renders are orthographic views along the three Cartesian axes in both directions. Representation (cartoon, sticks, or surface) and color scheme (sequence-rainbow or by-chain) vary across proteins so the training set covers all the common visualization conventions.

— Local backbone conformation —

Eight-state secondary structure (DSSP): H is the canonical α-helix, G the tighter 3₁₀-helix, I the wider π-helix; E/B are β-structure, T and S are turns and bends, and '-' is everything else. DSSP derives these from the pattern of main-chain N–H···O=C hydrogen bonds, not from the sequence.

P-SEA three-state annotation labels each residue as helix, strand, or coil based purely on the geometry of the Cα trace. It serves as a fallback when the full backbone (and thus DSSP) is unavailable.

The φ/ψ torsion pair specifies the backbone conformation at each residue. φ rotates about the N–Cα bond, ψ about the Cα–C bond. Steric clashes forbid most of the (φ, ψ) plane — the allowed regions (α-helix basin, β-sheet basin, left-handed helix) are the Ramachandran-allowed regions.

— Global shape and packing —

The geometric summary reports three shape descriptors. Rg (radius of gyration) measures how spread out the Cα atoms are about their centre of mass; compact globular proteins have small Rg, elongated or unfolded ones large. Cα contacts (<8 Å, |i−j|>4) count long-range residue pairs in spatial proximity — high for tightly packed folds, near zero for rods or random coil. The bounding-box extents give the protein's footprint along x, y, z in Å.

Solvent-accessible surface area (SASA) is the area in Å² traced out by the centre of a 1.4 Å probe sphere (a water molecule) rolled over the protein's van der Waals surface (Shrake–Rupley / Lee–Richards construction). Buried residues have near-zero SASA; fully exposed residues can exceed 200 Å². The total SASA scales roughly with the number of surface residues.

The contact map is a binary N×N matrix image: pixel (i, j) is dark where Cα_i and Cα_j are within 8 Å and |i−j|>4. Because the |i−j|>4 filter removes local helical contacts, off-diagonal stripes parallel to the main diagonal indicate parallel β-sheets; stripes perpendicular to it indicate antiparallel β-sheets. The Ramachandran plot scatters every residue's (φ, ψ) pair against the sterically allowed regions. The PAE heatmap renders the predicted-aligned-error matrix.

— Structural neighborhood —

3Di is Foldseek's structural alphabet. Each residue is assigned one of twenty discrete states based on how its Cα sits relative to its spatial (not sequential) neighbors. Aligning 3Di strings finds structural homologs roughly as well as full 3D superposition, but orders of magnitude faster.

Nearest PDB neighbors are the top structural matches found by Foldseek when searching this structure against the entire Protein Data Bank. Each hit reports a TM-score (0 to 1; >0.5 almost always implies the same fold) and an E-value. These are *structural* homologs — they may share no detectable sequence similarity.

— Confidence and disorder —

For AlphaFold models, the B-factor field carries pLDDT — the model's own estimate of local accuracy on a 0–100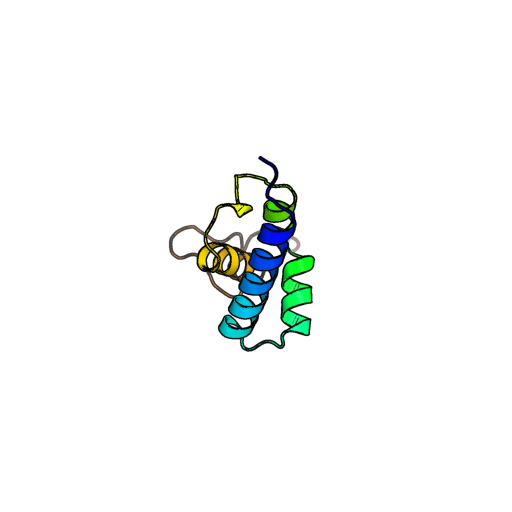 scale. Regions with pLDDT<50 should be treated as essentially unmodeled; they often correspond to intrinsically disordered segments.

Crystallographic B-factors measure how much each atom's electron density is smeared out, in Å². They rise in mobile loops and surface residues and fall in the buried interior. In AlphaFold models this column is repurposed to hold pLDDT instead.

Predicted aligned error is AlphaFold's pairwise confidence. Unlike pLDDT (per-residue), PAE is per-residue-pair and captures whether two parts of the structure are correctly placed relative to each other. Units are ångströms of expected positional error.